Protein AF-A0A2V1JPG9-F1 (afdb_monomer)

Secondary structure (DSSP, 8-state):
-----EEEEE--TTSTT--TT--HHHHHHHHHHHT-SEEEE--TT--TTSPP-

pLDDT: mean 96.63, std 3.59, range [78.38, 98.56]

Organism: Eubacterium ramulus (NCBI:txid39490)

Structure (mmCIF, N/CA/C/O backbone):
data_AF-A0A2V1JPG9-F1
#
_entry.id   AF-A0A2V1JPG9-F1
#
loop_
_atom_site.group_PDB
_atom_site.id
_atom_site.type_symbol
_atom_site.label_atom_id
_atom_site.label_alt_id
_atom_site.label_comp_id
_atom_site.label_asym_id
_atom_site.label_entity_id
_atom_site.label_seq_id
_atom_site.pdbx_PDB_ins_code
_atom_site.Cartn_x
_atom_site.Cartn_y
_atom_site.Cartn_z
_atom_site.occupancy
_atom_site.B_iso_or_equiv
_atom_site.auth_seq_id
_atom_site.auth_comp_id
_atom_site.auth_asym_id
_atom_site.auth_atom_id
_atom_site.pdbx_PDB_model_num
ATOM 1 N N . MET A 1 1 ? -15.073 18.810 14.052 1.00 78.38 1 MET A N 1
ATOM 2 C CA . MET A 1 1 ? -14.093 18.088 13.208 1.00 78.38 1 MET A CA 1
ATOM 3 C C . MET A 1 1 ? -14.567 16.655 13.052 1.00 78.38 1 MET A C 1
ATOM 5 O O . MET A 1 1 ? -15.097 16.122 14.018 1.00 78.38 1 MET A O 1
ATOM 9 N N . LYS A 1 2 ? -14.430 16.062 11.860 1.00 89.62 2 LYS A N 1
ATOM 10 C CA . LYS A 1 2 ? -14.722 14.638 11.639 1.00 89.62 2 LYS A CA 1
ATOM 11 C C . LYS A 1 2 ? -13.468 13.829 11.988 1.00 89.62 2 LYS A C 1
ATOM 13 O O . LYS A 1 2 ? -12.391 14.171 11.510 1.00 89.62 2 LYS A O 1
ATOM 18 N N . THR A 1 3 ? -13.607 12.786 12.802 1.00 94.69 3 THR A N 1
ATOM 19 C CA . THR A 1 3 ? -12.549 11.783 12.996 1.00 94.69 3 THR A CA 1
ATOM 20 C C . THR A 1 3 ? -12.498 10.883 11.767 1.00 94.69 3 THR A C 1
ATOM 22 O O . THR A 1 3 ? -13.550 10.449 11.298 1.00 94.69 3 THR A O 1
ATOM 25 N N . LEU A 1 4 ? -11.301 10.632 11.239 1.00 96.94 4 LEU A N 1
ATOM 26 C CA . LEU A 1 4 ? -11.083 9.732 10.108 1.00 96.94 4 LEU A CA 1
ATOM 27 C C . LEU A 1 4 ? -10.354 8.482 10.600 1.00 96.94 4 LEU A C 1
ATOM 29 O O . LEU A 1 4 ? -9.346 8.607 11.296 1.00 96.94 4 LEU A O 1
ATOM 33 N N . ALA A 1 5 ? -10.841 7.303 10.226 1.00 98.00 5 ALA A N 1
ATOM 34 C CA . ALA A 1 5 ? -10.072 6.065 10.320 1.00 98.00 5 ALA A CA 1
ATOM 35 C C . ALA A 1 5 ? -9.183 5.947 9.075 1.00 98.00 5 ALA A C 1
ATOM 37 O O . ALA A 1 5 ? -9.680 6.077 7.956 1.00 98.00 5 ALA A O 1
ATOM 38 N N . TYR A 1 6 ? -7.876 5.740 9.239 1.00 98.00 6 TYR A N 1
ATOM 39 C CA . TYR A 1 6 ? -6.953 5.757 8.106 1.00 98.00 6 TYR A CA 1
ATOM 40 C C . TYR A 1 6 ? -5.796 4.771 8.235 1.00 98.00 6 TYR A C 1
ATOM 42 O O . TYR A 1 6 ? -5.362 4.455 9.341 1.00 98.00 6 TYR A O 1
ATOM 50 N N . ASP A 1 7 ? -5.267 4.357 7.084 1.00 98.25 7 ASP A N 1
ATOM 51 C CA . ASP A 1 7 ? -3.993 3.646 6.961 1.00 98.25 7 ASP A CA 1
ATOM 52 C C . ASP A 1 7 ? -3.161 4.267 5.833 1.00 98.25 7 ASP A C 1
ATOM 54 O O . ASP A 1 7 ? -3.571 4.295 4.675 1.00 98.25 7 ASP A O 1
ATOM 58 N N . LEU A 1 8 ? -1.998 4.813 6.176 1.00 98.25 8 LEU A N 1
ATOM 59 C CA . LEU A 1 8 ? -1.155 5.560 5.241 1.00 98.25 8 LEU A CA 1
ATOM 60 C C . LEU A 1 8 ? 0.080 4.781 4.780 1.00 98.25 8 LEU A C 1
ATOM 62 O O . LEU A 1 8 ? 0.967 5.387 4.180 1.00 98.25 8 LEU A O 1
ATOM 66 N N . HIS A 1 9 ? 0.172 3.485 5.086 1.00 98.06 9 HIS A N 1
ATOM 67 C CA . HIS A 1 9 ? 1.346 2.681 4.756 1.00 98.06 9 HIS A CA 1
ATOM 68 C C . HIS A 1 9 ? 0.934 1.292 4.258 1.00 98.06 9 HIS A C 1
ATOM 70 O O . HIS A 1 9 ? 1.062 0.290 4.958 1.00 98.06 9 HIS A O 1
ATOM 76 N N . LEU A 1 10 ? 0.462 1.241 3.011 1.00 97.81 10 LEU A N 1
ATOM 77 C CA . LEU A 1 10 ? 0.041 0.009 2.346 1.00 97.81 10 LEU A CA 1
ATOM 78 C C . LEU A 1 10 ? 0.910 -0.286 1.125 1.00 97.81 10 LEU A C 1
ATOM 80 O O . LEU A 1 10 ? 1.190 0.598 0.319 1.00 97.81 10 LEU A O 1
ATOM 84 N N . HIS A 1 11 ? 1.267 -1.551 0.939 1.00 98.31 11 HIS A N 1
ATOM 85 C CA . HIS A 1 11 ? 1.954 -2.036 -0.255 1.00 98.31 11 HIS A CA 1
ATOM 86 C C . HIS A 1 11 ? 0.993 -2.841 -1.127 1.00 98.31 11 HIS A C 1
ATOM 88 O O . HIS A 1 11 ? 0.183 -3.608 -0.615 1.00 98.31 11 HIS A O 1
ATOM 94 N N . SER A 1 12 ? 1.074 -2.661 -2.440 1.00 98.25 12 SER A N 1
ATOM 95 C CA . SER A 1 12 ? 0.373 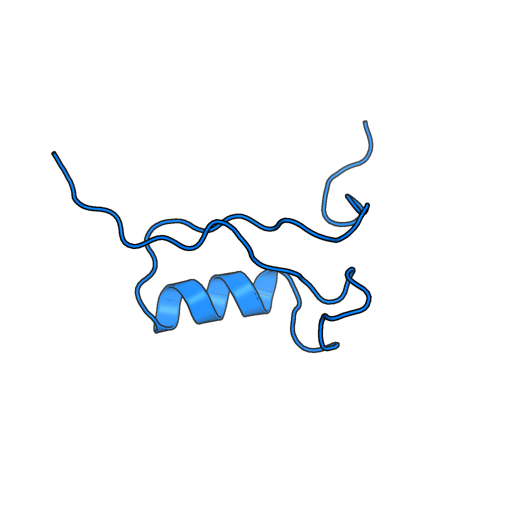-3.483 -3.420 1.00 98.25 12 SER A CA 1
ATOM 96 C C . SER A 1 12 ? 1.235 -4.645 -3.903 1.00 98.25 12 SER A C 1
ATOM 98 O O . SER A 1 12 ? 2.398 -4.792 -3.523 1.00 98.25 12 SER A O 1
ATOM 100 N N . CYS A 1 13 ? 0.684 -5.434 -4.821 1.00 98.19 13 CYS A N 1
ATOM 101 C CA . CYS A 1 13 ? 1.407 -6.462 -5.566 1.00 98.19 13 CYS A CA 1
ATOM 102 C C . CYS A 1 13 ? 2.605 -5.928 -6.383 1.00 98.19 13 CYS A C 1
ATOM 104 O O . CYS A 1 13 ? 3.380 -6.716 -6.920 1.00 98.19 13 CYS A O 1
ATOM 106 N N . LEU A 1 14 ? 2.789 -4.605 -6.494 1.00 98.00 14 LEU A N 1
ATOM 107 C CA . LEU A 1 14 ? 3.977 -3.999 -7.110 1.00 98.00 14 LEU A CA 1
ATOM 108 C C . LEU A 1 14 ? 5.200 -3.974 -6.184 1.00 98.00 14 LEU A C 1
ATOM 110 O O . LEU A 1 14 ? 6.312 -3.724 -6.654 1.00 98.00 14 LEU A O 1
ATOM 1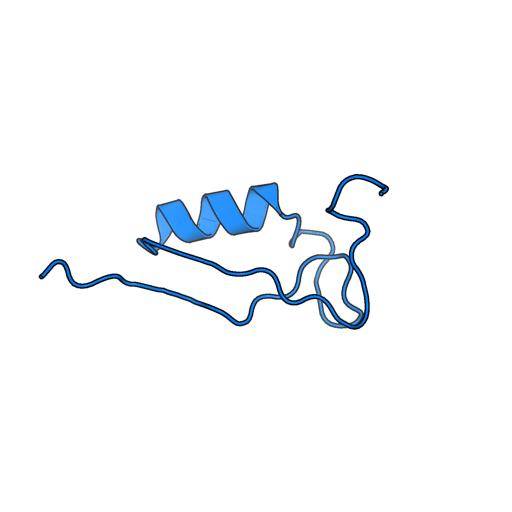14 N N . SER A 1 15 ? 5.004 -4.210 -4.890 1.00 98.06 15 SER A N 1
ATOM 115 C CA . SER A 1 15 ? 6.068 -4.282 -3.895 1.00 98.06 15 SER A CA 1
ATOM 116 C C . SER A 1 15 ? 6.615 -5.706 -3.741 1.00 98.06 15 SER A C 1
ATOM 118 O O . SER A 1 15 ? 5.852 -6.663 -3.822 1.00 98.06 15 SER A O 1
ATOM 120 N N . PRO A 1 16 ? 7.911 -5.885 -3.410 1.00 97.38 16 PRO A N 1
ATOM 121 C CA . PRO A 1 16 ? 8.511 -7.205 -3.192 1.00 97.38 16 PRO A CA 1
ATOM 122 C C . PRO A 1 16 ? 7.919 -7.968 -1.999 1.00 97.38 16 PRO A C 1
ATOM 124 O O . PRO A 1 16 ? 8.113 -9.173 -1.892 1.00 97.38 16 PRO A O 1
ATOM 127 N N . CYS A 1 17 ? 7.238 -7.274 -1.086 1.00 97.75 17 CYS A N 1
ATOM 128 C CA . CYS A 1 17 ? 6.568 -7.860 0.073 1.00 97.75 17 CYS A CA 1
ATOM 129 C C . CYS A 1 17 ? 5.046 -8.001 -0.099 1.00 97.75 17 CYS A C 1
ATOM 131 O O . CYS A 1 17 ? 4.394 -8.500 0.816 1.00 97.75 17 CYS A O 1
ATOM 133 N N . GLY A 1 18 ? 4.478 -7.546 -1.222 1.00 96.06 18 GLY A N 1
ATOM 134 C CA . GLY A 1 18 ? 3.047 -7.658 -1.498 1.00 96.06 18 GLY A CA 1
ATOM 135 C C . GLY A 1 18 ? 2.682 -9.018 -2.092 1.00 96.06 18 GLY A C 1
ATOM 136 O O . GLY A 1 18 ? 3.441 -9.580 -2.879 1.00 96.06 18 GLY A O 1
ATOM 137 N N . ASP A 1 19 ? 1.506 -9.534 -1.736 1.00 98.19 19 ASP A N 1
ATOM 138 C CA . ASP A 1 19 ? 0.923 -10.714 -2.388 1.00 98.19 19 ASP A CA 1
ATOM 139 C C . ASP A 1 19 ? 0.312 -10.338 -3.756 1.00 98.19 19 ASP A C 1
ATOM 141 O O . ASP A 1 19 ? -0.059 -9.183 -3.978 1.00 98.19 19 ASP A O 1
ATOM 145 N N . ASN A 1 20 ? 0.151 -11.303 -4.667 1.00 97.81 20 ASN A N 1
ATOM 146 C CA . ASN A 1 20 ? -0.525 -11.103 -5.956 1.00 97.81 20 ASN A CA 1
ATOM 147 C C . ASN A 1 20 ? -1.962 -10.581 -5.789 1.00 97.81 20 ASN A C 1
ATOM 149 O O . ASN A 1 20 ? -2.427 -9.792 -6.616 1.00 97.81 20 ASN A O 1
ATOM 153 N N . ASP A 1 21 ? -2.640 -10.964 -4.704 1.00 98.12 21 ASP A N 1
ATOM 154 C CA . ASP A 1 21 ? -4.000 -10.506 -4.407 1.00 98.12 21 ASP A CA 1
ATOM 155 C C . ASP A 1 21 ? -4.058 -9.058 -3.896 1.00 98.12 21 ASP A C 1
ATOM 157 O O . ASP A 1 21 ? -5.136 -8.453 -3.869 1.00 98.12 21 ASP A O 1
ATOM 161 N N . MET A 1 22 ? -2.920 -8.445 -3.556 1.00 97.94 22 MET A N 1
ATOM 162 C CA . MET A 1 22 ? -2.838 -7.051 -3.109 1.00 97.94 22 MET A CA 1
ATOM 163 C C . MET A 1 22 ? -2.923 -6.051 -4.271 1.00 97.94 22 MET A C 1
ATOM 165 O O . MET A 1 22 ? -2.136 -5.113 -4.379 1.00 97.94 22 MET A O 1
ATOM 169 N N . THR A 1 23 ? -3.890 -6.224 -5.169 1.00 97.94 23 THR A N 1
ATOM 170 C CA . 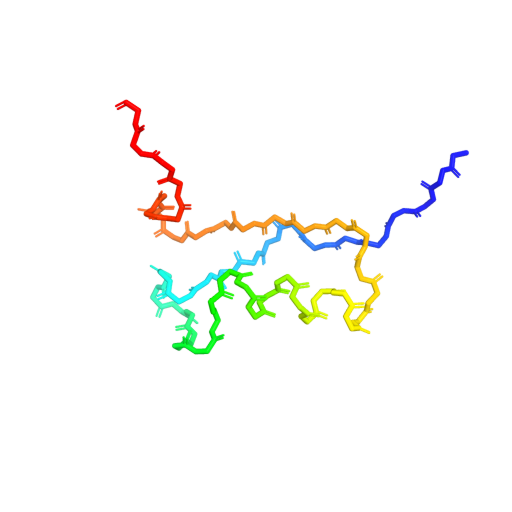THR A 1 23 ? -4.159 -5.241 -6.225 1.00 97.94 23 THR A CA 1
ATOM 171 C C . THR A 1 23 ? -4.748 -3.954 -5.625 1.00 97.94 23 THR A C 1
ATOM 173 O O . THR A 1 23 ? -5.472 -4.022 -4.626 1.00 97.94 23 THR A O 1
ATOM 176 N N . PRO A 1 24 ? -4.529 -2.769 -6.232 1.00 97.06 24 PRO A N 1
ATOM 177 C CA . PRO A 1 24 ? -5.130 -1.524 -5.743 1.00 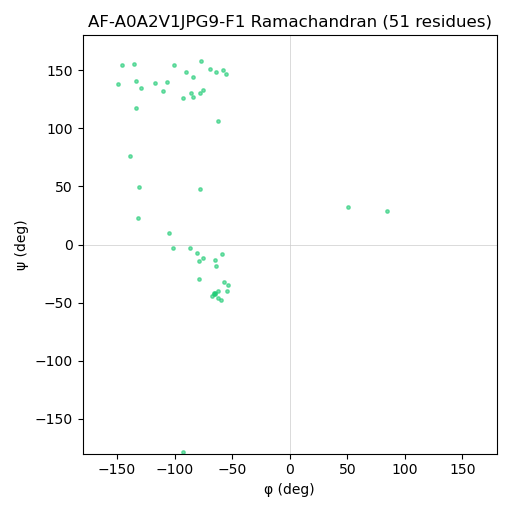97.06 24 PRO A CA 1
ATOM 178 C C . PRO A 1 24 ? -6.660 -1.588 -5.584 1.00 97.06 24 PRO A C 1
ATOM 180 O O . PRO A 1 24 ? -7.207 -1.018 -4.642 1.00 97.06 24 PRO A O 1
ATOM 183 N N . ALA A 1 25 ? -7.351 -2.324 -6.463 1.00 97.38 25 ALA A N 1
ATOM 184 C CA . ALA A 1 25 ? -8.797 -2.527 -6.380 1.00 97.38 25 ALA A CA 1
ATOM 185 C C . ALA A 1 25 ? -9.200 -3.360 -5.151 1.00 97.38 25 ALA A C 1
ATOM 187 O O . ALA A 1 25 ? -10.123 -2.977 -4.430 1.00 97.38 25 ALA 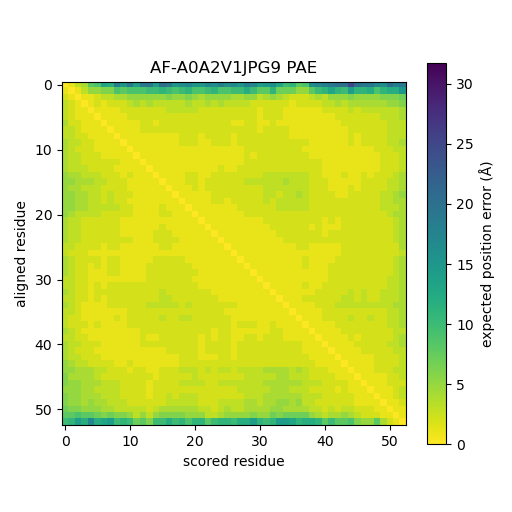A O 1
ATOM 188 N N . ASN A 1 26 ? -8.482 -4.454 -4.873 1.00 98.38 26 ASN A N 1
ATOM 189 C CA . ASN A 1 26 ? -8.731 -5.283 -3.693 1.00 98.38 26 ASN A CA 1
ATOM 190 C C . ASN A 1 26 ? -8.439 -4.517 -2.400 1.00 98.38 26 ASN A C 1
ATOM 192 O O . ASN A 1 26 ? -9.237 -4.575 -1.468 1.00 98.38 26 ASN A O 1
ATOM 196 N N . ILE A 1 27 ? -7.350 -3.743 -2.359 1.00 98.31 27 ILE A N 1
ATOM 197 C CA . ILE A 1 27 ? -7.003 -2.903 -1.204 1.00 98.31 27 ILE A CA 1
ATOM 198 C C . ILE A 1 27 ? -8.113 -1.881 -0.927 1.00 98.31 27 ILE A C 1
ATOM 200 O O . ILE A 1 27 ? -8.580 -1.779 0.206 1.00 98.31 27 ILE A O 1
ATOM 204 N N . ALA A 1 28 ? -8.591 -1.168 -1.952 1.00 98.06 28 ALA A N 1
ATOM 205 C CA . ALA A 1 28 ? -9.687 -0.209 -1.800 1.00 98.06 28 ALA A CA 1
ATOM 206 C C . ALA A 1 28 ? -10.999 -0.882 -1.350 1.00 98.06 28 ALA A C 1
ATOM 208 O O . ALA A 1 28 ? -11.709 -0.355 -0.489 1.00 98.06 28 ALA A O 1
ATOM 209 N N . GLY A 1 29 ? -11.307 -2.065 -1.892 1.00 98.44 29 GLY A N 1
ATOM 210 C CA . GLY A 1 29 ? -12.465 -2.862 -1.484 1.00 98.44 29 GLY A CA 1
ATOM 211 C C . GLY A 1 29 ? -12.385 -3.304 -0.022 1.00 98.44 29 GLY A C 1
ATOM 212 O O . GLY A 1 29 ? -13.341 -3.124 0.734 1.00 98.44 29 GLY A O 1
ATOM 213 N N . MET A 1 30 ? -11.229 -3.809 0.409 1.00 98.38 30 MET A N 1
ATOM 214 C CA . MET A 1 30 ? -11.014 -4.214 1.797 1.00 98.38 30 MET A CA 1
ATOM 215 C C . MET A 1 30 ? -11.048 -3.024 2.751 1.00 98.38 30 MET A C 1
ATOM 217 O O . MET A 1 30 ? -11.718 -3.113 3.776 1.00 98.38 30 MET A O 1
ATOM 221 N N . ALA A 1 31 ? -10.432 -1.893 2.390 1.00 98.50 31 ALA A N 1
ATOM 222 C CA . ALA A 1 31 ? -10.508 -0.650 3.158 1.00 98.50 31 ALA A CA 1
ATOM 223 C C . ALA A 1 31 ? -11.966 -0.226 3.407 1.00 98.50 31 ALA A C 1
ATOM 225 O O . ALA A 1 31 ? -12.324 0.157 4.523 1.00 98.50 31 ALA A O 1
ATOM 226 N N . LYS A 1 32 ? -12.835 -0.384 2.399 1.00 98.31 32 LYS A N 1
ATOM 227 C CA . LYS A 1 32 ? -14.273 -0.131 2.537 1.00 98.31 32 LYS A CA 1
ATOM 228 C C . LYS A 1 32 ? -14.961 -1.108 3.495 1.00 98.31 32 LYS A C 1
ATOM 230 O O . LYS A 1 32 ? -15.805 -0.670 4.275 1.00 98.31 32 LYS A O 1
ATOM 235 N N . ILE A 1 33 ? -14.627 -2.397 3.432 1.00 98.56 33 ILE A N 1
ATOM 236 C CA . ILE A 1 33 ? -15.203 -3.443 4.297 1.00 98.56 33 ILE A CA 1
ATOM 237 C C . ILE A 1 33 ? -14.816 -3.219 5.763 1.00 98.56 33 ILE A C 1
ATOM 239 O O . ILE A 1 33 ? -15.667 -3.339 6.641 1.00 98.56 33 ILE A O 1
ATOM 243 N N . ILE A 1 34 ? -13.556 -2.867 6.028 1.00 98.12 34 ILE A N 1
ATOM 244 C CA . ILE A 1 34 ? -13.034 -2.701 7.394 1.00 98.12 34 ILE A CA 1
ATOM 245 C C . ILE A 1 34 ? -13.266 -1.295 7.975 1.00 98.12 34 ILE A C 1
ATOM 247 O O . ILE A 1 34 ? -12.946 -1.055 9.135 1.00 98.12 34 ILE A O 1
ATOM 251 N N . GLY A 1 35 ? -13.838 -0.372 7.196 1.00 97.94 35 GLY A N 1
ATOM 252 C CA . GLY A 1 35 ? -14.260 0.945 7.676 1.00 97.94 35 GLY A CA 1
ATOM 253 C C . GLY A 1 35 ? -13.167 2.016 7.715 1.00 97.94 35 GLY A C 1
ATOM 254 O O . GLY A 1 35 ? -13.258 2.925 8.537 1.00 97.94 35 GLY A O 1
ATOM 255 N N . LEU A 1 36 ? -12.159 1.946 6.839 1.00 98.44 36 LEU A N 1
ATOM 256 C CA . LEU A 1 36 ? -11.207 3.047 6.655 1.00 98.44 36 LEU A CA 1
ATOM 257 C C . LEU A 1 36 ? -11.843 4.161 5.805 1.00 98.44 36 LEU A C 1
ATOM 259 O O . LEU A 1 36 ? -12.391 3.909 4.730 1.00 98.44 36 LEU A O 1
ATOM 263 N N . ASP A 1 37 ? -11.755 5.403 6.281 1.00 97.88 37 ASP A N 1
ATOM 264 C CA . ASP A 1 37 ? -12.170 6.606 5.552 1.00 97.88 37 ASP A CA 1
ATOM 265 C C . ASP A 1 37 ? -11.130 7.033 4.504 1.00 97.88 37 ASP A C 1
ATOM 267 O O . ASP A 1 37 ? -11.483 7.673 3.512 1.00 97.88 37 ASP A O 1
ATOM 271 N N . LEU A 1 38 ? -9.847 6.740 4.745 1.00 97.69 38 LEU A N 1
ATOM 272 C CA . LEU A 1 38 ? -8.741 7.200 3.910 1.00 97.69 38 LEU A CA 1
ATOM 273 C C . LEU A 1 38 ? -7.581 6.199 3.920 1.00 97.69 38 LEU A C 1
ATOM 275 O O . LEU A 1 38 ? -7.212 5.681 4.970 1.00 97.69 38 LEU A O 1
ATOM 279 N N . ILE A 1 39 ? -6.990 5.955 2.749 1.00 98.19 39 ILE A N 1
ATOM 280 C CA . ILE A 1 39 ? -5.821 5.085 2.601 1.00 98.19 39 ILE A CA 1
ATOM 281 C C . ILE A 1 39 ? -4.754 5.698 1.693 1.00 98.19 39 ILE A C 1
ATOM 283 O O . ILE A 1 39 ? -5.086 6.497 0.815 1.00 98.19 39 ILE A O 1
ATOM 287 N N . ALA A 1 40 ? -3.492 5.298 1.871 1.00 97.94 40 ALA A N 1
ATOM 288 C CA . ALA A 1 40 ? -2.401 5.621 0.950 1.00 97.94 40 ALA A CA 1
ATOM 289 C C . ALA A 1 40 ? -1.616 4.368 0.541 1.00 97.94 40 ALA A C 1
ATOM 291 O O . ALA A 1 40 ? -1.256 3.543 1.378 1.00 97.94 40 ALA A O 1
ATOM 292 N N . LEU A 1 41 ? -1.338 4.256 -0.759 1.00 97.19 41 LEU A N 1
ATOM 293 C CA . LEU A 1 41 ? -0.481 3.220 -1.323 1.00 97.19 41 LEU A CA 1
ATOM 294 C C . LEU A 1 41 ? 0.957 3.749 -1.398 1.00 97.19 41 LEU A C 1
ATOM 296 O O . LEU A 1 41 ? 1.191 4.814 -1.971 1.00 97.19 41 LEU A O 1
ATOM 300 N N . THR A 1 42 ? 1.908 3.021 -0.827 1.00 97.50 42 THR 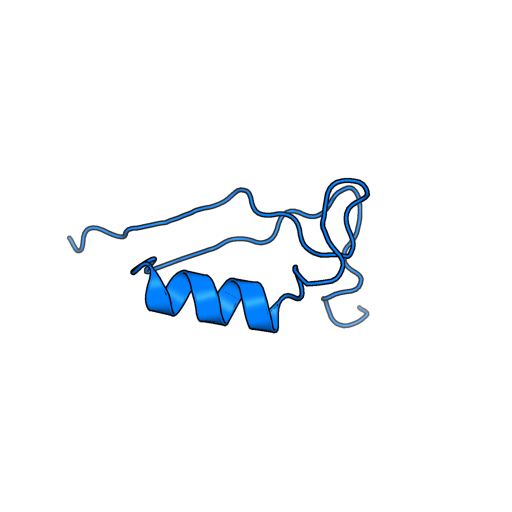A N 1
ATOM 301 C CA . THR A 1 42 ? 3.300 3.450 -0.624 1.00 97.50 42 THR A CA 1
ATOM 302 C C . THR A 1 42 ? 4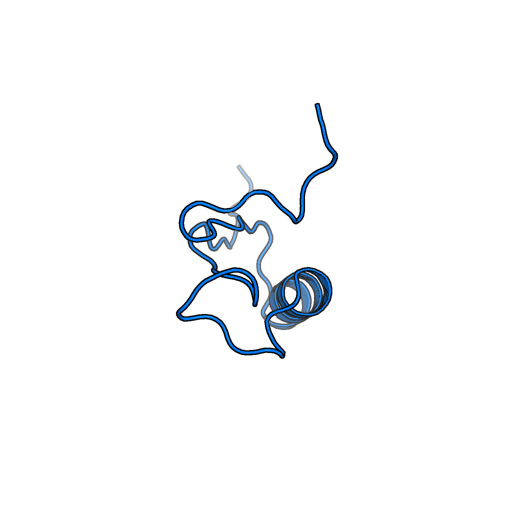.283 2.390 -1.106 1.00 97.50 42 THR A C 1
ATOM 304 O O . THR A 1 42 ? 5.182 1.991 -0.375 1.00 97.50 42 THR A O 1
ATOM 307 N N . ASP A 1 43 ? 4.092 1.897 -2.330 1.00 98.25 43 ASP A N 1
ATOM 308 C CA . ASP A 1 43 ? 4.898 0.806 -2.878 1.00 98.25 43 ASP A CA 1
ATOM 309 C C . ASP A 1 43 ? 6.411 1.069 -2.859 1.00 98.25 43 ASP A C 1
ATOM 311 O O . ASP A 1 43 ? 6.886 2.186 -3.082 1.00 98.25 43 ASP A O 1
ATOM 315 N N . HIS A 1 44 ? 7.189 0.001 -2.675 1.00 98.12 44 HIS A N 1
ATOM 316 C CA . HIS A 1 44 ? 8.646 0.063 -2.729 1.00 98.12 44 HIS A CA 1
ATOM 317 C C . HIS A 1 44 ? 9.131 0.494 -4.119 1.00 98.12 44 HIS A C 1
ATOM 319 O O . HIS A 1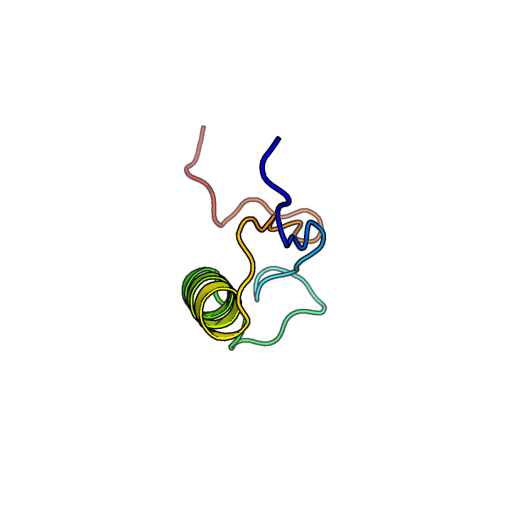 44 ? 9.136 -0.296 -5.064 1.00 98.12 44 HIS A O 1
ATOM 325 N N . ASN A 1 45 ? 9.608 1.738 -4.220 1.00 97.06 45 ASN A N 1
ATOM 326 C CA . ASN A 1 45 ? 10.260 2.301 -5.409 1.00 97.06 45 ASN A CA 1
ATOM 327 C C . ASN A 1 45 ? 9.459 2.107 -6.714 1.00 97.06 45 ASN A C 1
ATOM 329 O O . ASN A 1 45 ? 10.044 1.937 -7.785 1.00 97.06 45 ASN A O 1
ATOM 333 N N . SER A 1 46 ? 8.126 2.109 -6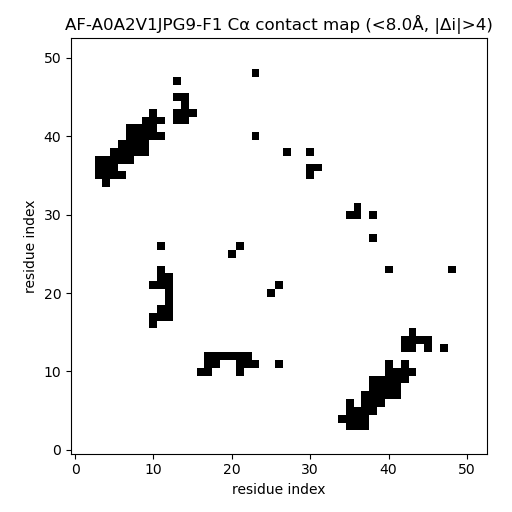.635 1.00 95.94 46 SER A N 1
ATOM 334 C CA . SER A 1 46 ? 7.247 1.883 -7.782 1.00 95.94 46 SER A CA 1
ATOM 335 C C . SER A 1 46 ? 6.120 2.906 -7.822 1.00 95.94 46 SER A C 1
ATOM 337 O O . SER A 1 46 ? 5.537 3.255 -6.802 1.00 95.94 46 SER A O 1
ATOM 339 N N . CYS A 1 47 ? 5.800 3.356 -9.032 1.00 95.81 47 CYS A N 1
ATOM 340 C CA . CYS A 1 47 ? 4.635 4.179 -9.348 1.00 95.81 47 CYS A CA 1
ATOM 341 C C . CYS A 1 47 ? 3.873 3.629 -10.566 1.00 95.81 47 CYS A C 1
ATOM 343 O O . CYS A 1 47 ? 3.162 4.363 -11.243 1.00 95.81 47 CYS A O 1
ATOM 345 N N . LYS A 1 48 ? 4.027 2.332 -10.884 1.00 95.00 48 LYS A N 1
ATOM 346 C CA . LYS A 1 48 ? 3.411 1.705 -12.076 1.00 95.00 48 LYS A CA 1
ATOM 347 C C . LYS A 1 48 ? 1.876 1.670 -12.039 1.00 95.00 48 LYS A C 1
ATOM 349 O O . LYS A 1 48 ? 1.244 1.384 -13.048 1.00 95.00 48 LYS A O 1
ATOM 354 N N . ASN A 1 49 ? 1.292 1.928 -10.876 1.00 93.69 49 ASN A N 1
ATOM 355 C CA . ASN A 1 49 ? -0.137 2.126 -10.653 1.00 93.69 49 ASN A CA 1
ATOM 356 C C . ASN A 1 49 ? -0.621 3.549 -11.003 1.00 93.69 49 ASN A C 1
ATOM 358 O O . ASN A 1 49 ? -1.825 3.795 -10.978 1.00 93.69 49 ASN A O 1
ATOM 362 N N . CYS A 1 50 ? 0.285 4.478 -11.314 1.00 94.19 50 CYS A N 1
ATOM 363 C CA . CYS A 1 50 ? -0.027 5.839 -11.740 1.00 94.19 50 CYS A CA 1
ATOM 364 C C . CYS A 1 50 ? 0.081 5.978 -13.270 1.00 94.19 50 CYS A C 1
ATOM 366 O O . CYS A 1 50 ? 0.844 5.246 -13.906 1.00 94.19 50 CYS A O 1
ATOM 368 N N . PRO A 1 51 ? -0.636 6.938 -13.882 1.00 94.88 51 PRO A N 1
ATOM 369 C CA . PRO A 1 51 ? -0.402 7.316 -15.272 1.00 94.88 51 PRO A CA 1
ATOM 370 C C . PRO A 1 51 ? 1.044 7.773 -15.500 1.00 94.88 51 PRO A C 1
ATOM 372 O O . PRO A 1 51 ? 1.670 8.344 -14.606 1.00 94.88 51 PRO A O 1
ATOM 375 N N . ALA A 1 52 ? 1.552 7.562 -16.715 1.00 93.25 52 ALA A N 1
ATOM 376 C CA . ALA A 1 52 ? 2.804 8.178 -17.142 1.00 93.25 52 ALA A CA 1
ATOM 377 C C . ALA A 1 52 ? 2.664 9.711 -17.182 1.00 93.25 52 ALA A C 1
ATOM 379 O O . ALA A 1 52 ? 1.580 10.227 -17.467 1.00 93.25 52 ALA A O 1
ATOM 380 N N . VAL A 1 53 ? 3.767 10.409 -16.908 1.00 83.06 53 VAL A N 1
ATOM 381 C CA . VAL A 1 53 ? 3.892 11.875 -16.962 1.00 83.06 53 VAL A CA 1
ATOM 382 C C . VAL A 1 53 ? 4.870 12.303 -18.041 1.00 83.06 53 VAL A C 1
ATOM 384 O O . VAL A 1 53 ? 5.841 11.549 -18.280 1.00 83.06 53 VAL A O 1
#

Solvent-accessible surface area (backbone atoms only — not comparable to full-atom values): 3402 Å² total; per-residue (Å²): 135,85,90,75,43,69,48,74,79,35,58,28,44,79,14,98,87,32,50,82,76,30,36,74,67,50,49,55,51,48,35,58,75,76,60,44,75,44,75,37,81,58,36,65,95,53,62,87,92,49,83,90,132

Nearest PDB structures (foldseek):
  3l23-assembly1_A  TM=4.498E-01  e=4.751E+00  Parabacteroides distasonis ATCC 8503
  5ipf-assembly1_C  TM=4.097E-01  e=5.445E+00  Schistosoma mansoni

Mean predicted aligned error: 2.54 Å

InterPro domains:
  IPR016195 Polymerase/histidinol phosphatase-like [SSF89550] (2-52)

Sequence (53 aa):
MKTLAYDLHLHSCLSPCGDNDMTPANIAGMAKIIGLDLIALTDHNSCKNCPAV

Foldseek 3Di:
DDDFAEEEEDEAPQAPPHDVCRHPVNVVVVCVVVRGPYYHYDHDVDDPVDDDD

Radius of gyration: 12.05 Å; Cα contacts (8 Å, |Δi|>4): 68; chains: 1; bounding box: 26×29×30 Å